Protein AF-A0A3S0K930-F1 (afdb_monomer_lite)

Structure (mmCIF, N/CA/C/O backbone):
data_AF-A0A3S0K930-F1
#
_entry.id   AF-A0A3S0K930-F1
#
loop_
_atom_site.group_PDB
_atom_site.id
_atom_site.type_symbol
_atom_site.label_atom_id
_atom_site.label_alt_id
_atom_site.label_comp_id
_atom_site.label_asym_id
_atom_site.label_entity_id
_atom_site.label_seq_id
_atom_site.pdbx_PDB_ins_code
_atom_site.Cartn_x
_atom_site.Cartn_y
_atom_site.Cartn_z
_atom_site.occupancy
_atom_site.B_iso_or_equiv
_atom_site.auth_seq_id
_atom_site.auth_comp_id
_atom_site.auth_asym_id
_atom_site.auth_atom_id
_atom_site.pdbx_PDB_model_num
ATOM 1 N N . MET A 1 1 ? -10.497 16.921 20.841 1.00 61.62 1 MET A N 1
ATOM 2 C CA . MET A 1 1 ? -11.017 15.749 21.591 1.00 61.62 1 MET A CA 1
ATOM 3 C C . MET A 1 1 ? -12.433 15.370 21.141 1.00 61.62 1 MET A C 1
ATOM 5 O O . MET A 1 1 ? -12.698 14.197 20.914 1.00 61.62 1 MET A O 1
ATOM 9 N N . GLU A 1 2 ? -13.307 16.352 20.917 1.00 73.31 2 GLU A N 1
ATOM 10 C CA . GLU A 1 2 ? -14.706 16.183 20.483 1.00 73.31 2 GLU A CA 1
ATOM 11 C C . GLU A 1 2 ? -14.877 15.435 19.144 1.00 73.31 2 GLU A C 1
ATOM 13 O O . GLU A 1 2 ? -15.713 14.543 19.019 1.00 73.31 2 GLU A O 1
ATOM 18 N N . GLN A 1 3 ? -14.000 15.698 18.171 1.00 82.44 3 GLN A N 1
ATOM 19 C CA . GLN A 1 3 ? -14.054 15.073 16.844 1.00 82.44 3 GLN A CA 1
ATOM 20 C C . GLN A 1 3 ? -13.793 13.553 16.867 1.00 82.44 3 GLN A C 1
ATOM 22 O O . GLN A 1 3 ? -14.395 12.804 16.098 1.00 82.44 3 GLN A O 1
ATOM 27 N N . ALA A 1 4 ? -12.915 13.084 17.761 1.00 84.38 4 ALA A N 1
ATOM 28 C CA . ALA A 1 4 ? -12.623 11.659 17.921 1.00 84.38 4 ALA A CA 1
ATOM 29 C C . ALA A 1 4 ? -13.801 10.922 18.574 1.00 84.38 4 ALA A C 1
ATOM 31 O O . ALA A 1 4 ? -14.193 9.857 18.103 1.00 84.38 4 ALA A O 1
ATOM 32 N N . TYR A 1 5 ? -14.408 11.521 19.604 1.00 84.50 5 TYR A N 1
ATOM 33 C CA . TYR A 1 5 ? -15.606 10.986 20.254 1.00 84.50 5 TYR A CA 1
ATOM 34 C C . TYR A 1 5 ? -16.793 10.903 19.283 1.00 84.50 5 TYR A C 1
ATOM 36 O O . TYR A 1 5 ? -17.447 9.865 19.199 1.00 84.50 5 TYR A O 1
ATOM 4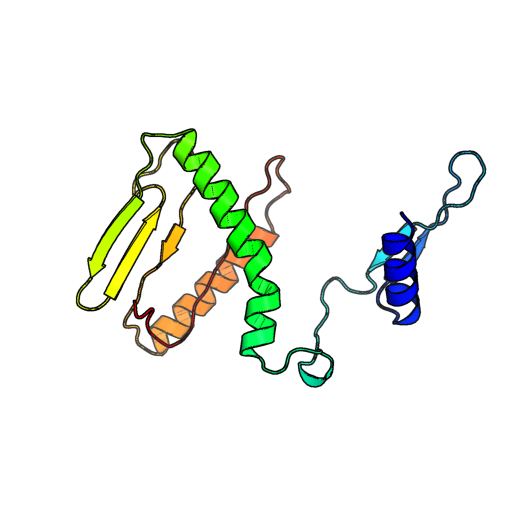4 N N . TYR A 1 6 ? -17.009 11.951 18.480 1.00 87.81 6 TYR A N 1
ATOM 45 C CA . TYR A 1 6 ? -18.036 11.970 17.436 1.00 87.81 6 TYR A CA 1
ATOM 46 C C . TYR A 1 6 ? -17.851 10.833 16.418 1.00 87.81 6 TYR A C 1
ATOM 48 O O . TYR A 1 6 ? -18.781 10.069 16.156 1.00 87.81 6 TYR A O 1
ATOM 56 N N . ARG A 1 7 ? -16.634 10.668 15.879 1.00 88.69 7 ARG A N 1
ATOM 57 C CA . ARG A 1 7 ? -16.329 9.592 14.921 1.00 88.69 7 ARG A CA 1
ATOM 58 C C . ARG A 1 7 ? -16.523 8.208 15.538 1.00 88.69 7 ARG A C 1
ATOM 60 O O . ARG A 1 7 ? -17.084 7.333 14.890 1.00 88.69 7 ARG A O 1
ATOM 67 N N . LEU A 1 8 ? -16.105 8.017 16.787 1.00 88.00 8 LEU A N 1
ATOM 68 C CA . LEU A 1 8 ? -16.223 6.739 17.485 1.00 88.00 8 LEU A CA 1
ATOM 69 C C . LEU A 1 8 ? -17.683 6.346 17.740 1.00 88.00 8 LEU A C 1
ATOM 71 O O . LEU A 1 8 ? -18.049 5.194 17.514 1.00 88.00 8 LEU A O 1
ATOM 75 N N . ASN A 1 9 ? -18.528 7.302 18.136 1.00 88.88 9 ASN A N 1
ATOM 76 C CA . ASN A 1 9 ? -19.965 7.065 18.271 1.00 88.88 9 ASN A CA 1
ATOM 77 C C . ASN A 1 9 ? -20.603 6.697 16.935 1.00 88.88 9 ASN A C 1
ATOM 79 O O . ASN A 1 9 ? -21.346 5.723 16.879 1.00 88.88 9 ASN A O 1
ATOM 83 N N . ARG A 1 10 ? -20.237 7.390 15.853 1.00 89.31 10 ARG A N 1
ATOM 84 C CA . ARG A 1 10 ? -20.742 7.072 14.516 1.00 89.31 10 ARG A CA 1
ATOM 85 C C . ARG A 1 10 ? -20.314 5.680 14.049 1.00 89.31 10 ARG A C 1
ATOM 87 O O . ARG A 1 10 ? -21.127 4.937 13.515 1.00 89.31 10 ARG A O 1
ATOM 94 N N . LEU A 1 11 ? -19.064 5.281 14.297 1.00 90.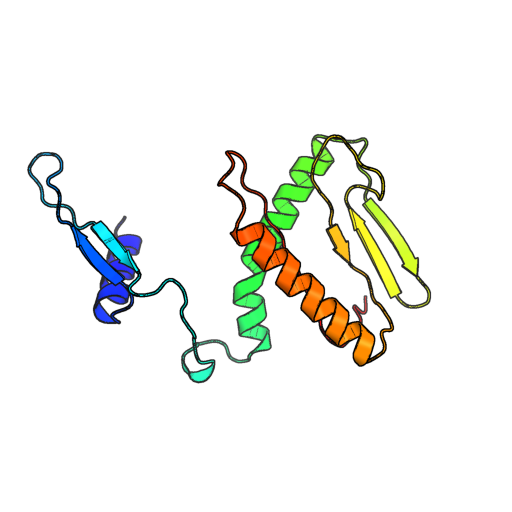00 11 LEU A N 1
ATOM 95 C CA . LEU A 1 11 ? -18.601 3.917 14.017 1.00 90.00 11 LEU A CA 1
ATOM 96 C C . LEU A 1 11 ? -19.370 2.872 14.837 1.00 90.00 11 LEU A C 1
ATOM 98 O O . LEU A 1 11 ? -19.660 1.794 14.325 1.00 90.00 11 LEU A O 1
ATOM 102 N N . ARG A 1 12 ? -19.706 3.177 16.096 1.00 91.38 12 ARG A N 1
ATOM 103 C CA . ARG A 1 12 ? -20.498 2.288 16.956 1.00 91.38 12 ARG A CA 1
ATOM 104 C C . ARG A 1 12 ? -21.937 2.161 16.456 1.00 91.38 12 ARG A C 1
ATOM 106 O O . ARG A 1 12 ? -22.448 1.053 16.385 1.00 91.38 12 ARG A O 1
ATOM 113 N N . GLU A 1 13 ? -22.573 3.275 16.099 1.00 90.88 13 GLU A N 1
ATOM 114 C CA . GLU A 1 13 ? -23.933 3.312 15.536 1.00 90.88 13 GLU A CA 1
ATOM 115 C C . GLU A 1 13 ? -24.025 2.537 14.218 1.00 90.88 13 GLU A C 1
ATOM 117 O O . GLU A 1 13 ? -25.008 1.847 13.976 1.00 90.88 13 GLU A O 1
ATOM 122 N N . LEU A 1 14 ? -22.966 2.581 13.406 1.00 87.56 14 LEU A N 1
ATOM 123 C CA . LEU A 1 14 ? -22.837 1.795 12.177 1.00 87.56 14 LEU A CA 1
ATOM 124 C C . LEU A 1 14 ? -22.425 0.330 12.420 1.00 87.56 14 LEU A C 1
ATOM 126 O O . LEU A 1 14 ? -22.214 -0.409 11.462 1.00 87.56 14 LEU A O 1
ATOM 130 N N . GLY A 1 15 ? -22.261 -0.096 13.677 1.00 88.94 15 GLY A N 1
ATOM 131 C CA . GLY A 1 15 ? -21.872 -1.463 14.029 1.00 88.94 15 GLY A CA 1
ATOM 132 C C . GLY A 1 15 ? -20.440 -1.838 13.632 1.00 88.94 15 GLY A C 1
ATOM 133 O O . GLY A 1 15 ? -20.119 -3.018 13.564 1.00 88.94 15 GLY A O 1
ATOM 134 N N . LEU A 1 16 ? -19.566 -0.863 13.365 1.00 89.75 16 LEU A N 1
ATOM 135 C CA . LEU A 1 16 ? -18.173 -1.084 12.950 1.00 89.75 16 LEU A CA 1
ATOM 136 C C . LEU A 1 16 ? -17.224 -1.267 14.144 1.00 89.75 16 LEU A C 1
ATOM 138 O O . LEU A 1 16 ? -16.158 -1.877 14.017 1.00 89.75 16 LEU A O 1
ATOM 142 N N . VAL A 1 17 ? -17.618 -0.772 15.318 1.00 92.81 17 VAL A N 1
ATOM 143 C CA . VAL A 1 17 ? -16.904 -0.972 16.585 1.00 92.81 17 VAL A CA 1
ATOM 144 C C . VAL A 1 17 ? -17.874 -1.370 17.692 1.00 92.81 17 VAL A C 1
ATOM 146 O O . VAL A 1 17 ? -19.015 -0.917 17.726 1.00 92.81 17 VAL A O 1
ATOM 149 N N . THR A 1 18 ? -17.403 -2.186 18.630 1.00 93.62 18 THR A N 1
ATOM 150 C CA . THR A 1 18 ? -18.146 -2.575 19.834 1.00 93.62 18 THR A CA 1
ATOM 151 C C . THR A 1 18 ? -17.336 -2.268 21.089 1.00 93.62 18 THR A C 1
ATOM 153 O O . THR A 1 18 ? -16.104 -2.193 21.036 1.00 93.62 18 THR A O 1
ATOM 156 N N . VAL A 1 19 ? -18.018 -2.072 22.217 1.00 93.38 19 VAL A N 1
ATOM 157 C CA . VAL A 1 19 ? -17.361 -1.920 23.519 1.00 93.38 19 VAL A CA 1
ATOM 158 C C . VAL A 1 19 ? -16.843 -3.292 23.937 1.00 93.38 19 VAL A C 1
ATOM 160 O O . VAL A 1 19 ? -17.601 -4.253 24.022 1.00 93.38 19 VAL A O 1
ATOM 163 N N . ARG A 1 20 ? -15.534 -3.383 24.156 1.00 91.94 20 ARG A N 1
ATOM 164 C CA . ARG A 1 20 ? -14.880 -4.581 24.677 1.00 91.94 20 ARG A CA 1
ATOM 165 C C . ARG A 1 20 ? -15.014 -4.632 26.195 1.00 91.94 20 ARG A C 1
ATOM 167 O O . ARG A 1 20 ? -15.451 -5.640 26.730 1.00 91.94 20 ARG A O 1
ATOM 174 N N . GLU A 1 21 ? -14.626 -3.545 26.856 1.00 89.94 21 GLU A N 1
ATOM 175 C CA . GLU A 1 21 ? -14.502 -3.436 28.311 1.00 89.94 21 GLU A CA 1
ATOM 176 C C . GLU A 1 21 ? -14.807 -1.996 28.761 1.00 89.94 21 GLU A C 1
ATOM 178 O O . GLU A 1 21 ? -14.641 -1.045 27.991 1.00 89.94 21 GLU A O 1
ATOM 183 N N . GLU A 1 22 ? -15.218 -1.827 30.019 1.00 88.56 22 GLU A N 1
ATOM 184 C CA . GLU A 1 22 ? -15.432 -0.514 30.648 1.00 88.56 22 GLU A CA 1
ATOM 185 C C . GLU A 1 22 ? -14.628 -0.371 31.954 1.00 88.56 22 GLU A C 1
ATOM 187 O O . GLU A 1 22 ? -15.201 -0.327 33.047 1.00 88.56 22 GLU A O 1
ATOM 192 N N . PRO A 1 23 ? -13.284 -0.322 31.890 1.00 87.62 23 PRO A N 1
ATOM 193 C CA . PRO A 1 23 ? -12.467 -0.106 33.076 1.00 87.62 23 PRO A CA 1
ATOM 194 C C . PRO A 1 23 ? -12.710 1.276 33.690 1.00 87.62 23 PRO A C 1
ATOM 196 O O . PRO A 1 23 ? -13.016 2.259 33.009 1.00 87.62 23 PRO A O 1
ATOM 199 N N . ARG A 1 24 ? -12.511 1.375 35.007 1.00 86.94 24 ARG A N 1
ATOM 200 C CA . ARG A 1 24 ? -12.528 2.654 35.722 1.00 86.94 24 ARG A CA 1
ATOM 201 C C . ARG A 1 24 ? -11.141 3.291 35.714 1.00 86.94 24 ARG A C 1
ATOM 203 O O . ARG A 1 24 ? -10.172 2.668 36.130 1.00 86.94 24 ARG A O 1
ATOM 210 N N . ARG A 1 25 ? -11.053 4.563 35.320 1.00 85.44 25 ARG A N 1
ATOM 211 C CA . ARG A 1 25 ? -9.844 5.397 35.438 1.00 85.44 25 ARG A CA 1
ATOM 212 C C . ARG A 1 25 ? -10.183 6.621 36.280 1.00 85.44 25 ARG A C 1
ATOM 214 O O . ARG A 1 25 ? -11.041 7.412 35.899 1.00 85.44 25 ARG A O 1
ATOM 221 N N . GLY A 1 26 ? -9.550 6.753 37.447 1.00 83.06 26 GLY A N 1
ATOM 222 C CA . GLY A 1 26 ? -9.874 7.823 38.402 1.00 83.06 26 GLY A CA 1
ATOM 223 C C . GLY A 1 26 ? -11.348 7.810 38.836 1.00 83.06 26 GLY A C 1
ATOM 224 O O . GLY A 1 26 ? -11.983 8.857 38.892 1.00 83.06 26 GLY A O 1
ATOM 225 N N . GLY A 1 27 ? -11.929 6.618 39.030 1.00 87.44 27 GLY A N 1
ATOM 226 C CA . GLY A 1 27 ? -13.338 6.431 39.410 1.00 87.44 27 GLY A CA 1
ATOM 227 C C . GLY A 1 27 ? -14.359 6.568 38.271 1.00 87.44 27 GLY A C 1
ATOM 228 O O . GLY A 1 27 ? -15.491 6.103 38.417 1.00 87.44 27 GLY A O 1
ATOM 229 N N . ARG A 1 28 ? -13.971 7.126 37.115 1.00 85.62 28 ARG A N 1
ATOM 230 C CA . ARG A 1 28 ? -14.854 7.290 35.950 1.00 85.62 28 ARG A CA 1
ATOM 231 C C . ARG A 1 28 ? -14.781 6.072 35.021 1.00 85.62 28 ARG A C 1
ATOM 233 O O . ARG A 1 28 ? -13.669 5.634 34.717 1.00 85.62 28 ARG A O 1
ATOM 240 N N . PRO A 1 29 ? -15.919 5.524 34.556 1.00 85.31 29 PRO A N 1
ATOM 241 C CA . PRO A 1 29 ? -15.915 4.458 33.560 1.00 85.31 29 PRO A CA 1
ATOM 242 C C . PRO A 1 29 ? -15.411 4.996 32.216 1.00 85.31 29 PRO A C 1
ATOM 244 O O . PRO A 1 29 ? -15.844 6.055 31.758 1.00 85.31 29 PRO A O 1
ATOM 247 N N . ILE A 1 30 ? -14.491 4.271 31.581 1.00 89.44 30 ILE A N 1
ATOM 248 C CA . ILE A 1 30 ? -13.997 4.570 30.235 1.00 89.44 30 ILE A CA 1
ATOM 249 C C . ILE A 1 30 ? -14.264 3.365 29.346 1.00 89.44 30 ILE A C 1
ATOM 251 O O . ILE A 1 30 ? -13.785 2.272 29.621 1.00 89.44 30 ILE A O 1
ATOM 255 N N 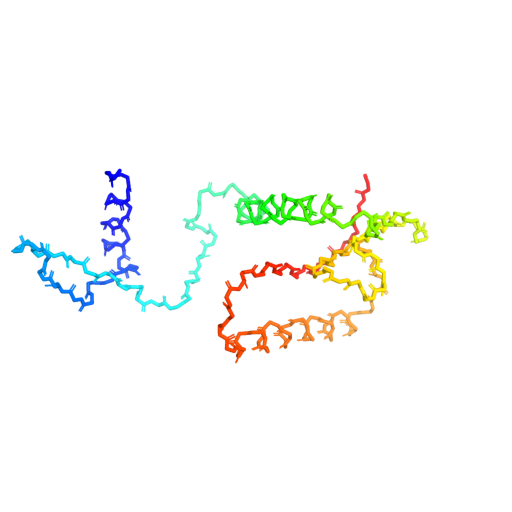. LYS A 1 31 ? -14.987 3.581 28.246 1.00 91.12 31 LYS A N 1
ATOM 256 C CA . LYS A 1 31 ? -15.260 2.548 27.243 1.00 91.12 31 LYS A CA 1
ATOM 257 C C . LYS A 1 31 ? -14.014 2.276 26.411 1.00 91.12 31 LYS A C 1
ATOM 259 O O . LYS A 1 31 ? -13.495 3.183 25.759 1.00 91.12 31 LYS A O 1
ATOM 264 N N . GLN A 1 32 ? -13.570 1.027 26.394 1.00 91.62 32 GLN A N 1
ATOM 265 C CA . GLN A 1 32 ? -12.585 0.535 25.440 1.00 91.62 32 GLN A CA 1
ATOM 266 C C . GLN A 1 32 ? -13.307 -0.106 24.261 1.00 91.62 32 GLN A C 1
ATOM 268 O O . GLN A 1 32 ? -14.158 -0.976 24.438 1.00 91.62 32 GLN A O 1
ATOM 273 N N . TYR A 1 33 ? -12.964 0.320 23.050 1.00 91.94 33 TYR A N 1
ATOM 274 C CA . TYR A 1 33 ? -13.610 -0.139 21.825 1.00 91.94 33 TYR A CA 1
ATOM 275 C C . TYR A 1 33 ? -12.700 -1.093 21.059 1.00 91.94 33 TYR A C 1
ATOM 277 O O . TYR A 1 33 ? -11.481 -0.935 21.054 1.00 91.94 33 TYR A O 1
ATOM 285 N N . ARG A 1 34 ? -13.305 -2.058 20.367 1.00 91.75 34 ARG A N 1
ATOM 286 C CA . ARG A 1 34 ? -12.639 -2.905 19.372 1.00 91.75 34 ARG A CA 1
ATOM 287 C C . ARG A 1 34 ? -13.405 -2.863 18.059 1.00 91.75 34 ARG A C 1
ATOM 289 O O . ARG A 1 34 ? -14.630 -2.747 18.066 1.00 91.75 34 ARG A O 1
ATOM 296 N N . ALA A 1 35 ? -12.698 -3.011 16.943 1.00 92.56 35 ALA A N 1
ATOM 297 C CA . ALA A 1 35 ? -13.344 -3.251 15.660 1.00 92.56 35 ALA A CA 1
ATOM 298 C C . ALA A 1 35 ? -14.112 -4.582 15.696 1.00 92.56 35 ALA A C 1
ATOM 300 O O . ALA A 1 35 ? -13.672 -5.554 16.323 1.00 92.56 35 ALA A O 1
ATOM 301 N N . VAL A 1 36 ? -15.266 -4.630 15.028 1.00 92.25 36 VAL A N 1
ATOM 302 C CA . VAL A 1 36 ? -16.041 -5.879 14.897 1.00 92.25 36 VAL A CA 1
ATOM 303 C C . VAL A 1 36 ? -15.385 -6.864 13.930 1.00 92.25 36 VAL A C 1
ATOM 305 O O . VAL A 1 36 ? -15.599 -8.067 14.035 1.00 92.25 36 VAL A O 1
ATOM 308 N N . SER A 1 37 ? -14.552 -6.357 13.019 1.00 89.12 37 SER A N 1
ATOM 309 C CA . SER A 1 37 ? -13.806 -7.129 12.032 1.00 89.12 37 SER A CA 1
ATOM 310 C C . SER A 1 37 ? -12.399 -6.563 11.867 1.00 89.12 37 SER A C 1
ATOM 312 O O . SER A 1 37 ? -12.171 -5.367 12.033 1.00 89.12 37 SER A O 1
ATOM 314 N N . GLN A 1 38 ? -11.465 -7.433 11.490 1.00 84.12 38 GLN A N 1
ATOM 315 C CA . GLN A 1 38 ? -10.113 -7.053 11.071 1.00 84.12 38 GLN A CA 1
ATOM 316 C C . GLN A 1 38 ? -10.081 -6.530 9.626 1.00 84.12 38 GLN A C 1
ATOM 318 O O . GLN A 1 38 ? -9.112 -5.903 9.211 1.00 84.12 38 GLN A O 1
ATOM 323 N N . ARG A 1 39 ? -11.123 -6.819 8.832 1.00 84.69 39 ARG A N 1
ATOM 324 C CA . ARG A 1 39 ? -11.225 -6.430 7.420 1.00 84.69 39 ARG A CA 1
ATOM 325 C C . ARG A 1 39 ? -12.632 -5.958 7.089 1.00 84.69 39 ARG A C 1
ATOM 327 O O . ARG A 1 39 ? -13.606 -6.668 7.344 1.00 84.69 39 ARG A O 1
ATOM 334 N N . PHE A 1 40 ? -12.723 -4.794 6.461 1.00 85.12 40 PHE A N 1
ATOM 335 C CA . PHE A 1 40 ? -13.969 -4.251 5.936 1.00 85.12 40 PHE A CA 1
ATOM 336 C C . PHE A 1 40 ? -13.910 -4.265 4.412 1.00 85.12 40 PHE A C 1
ATOM 338 O O . PHE A 1 40 ? -12.917 -3.847 3.820 1.00 85.12 40 PHE A O 1
ATOM 345 N N . LYS A 1 41 ? -14.971 -4.763 3.775 1.00 85.25 41 LYS A N 1
ATOM 346 C CA . LYS A 1 41 ? -15.163 -4.646 2.328 1.00 85.25 41 LYS A CA 1
ATOM 347 C C . LYS A 1 41 ? -16.124 -3.488 2.110 1.00 85.25 41 LYS A C 1
ATOM 349 O O . LYS A 1 41 ? -17.264 -3.571 2.555 1.00 85.25 41 LYS A O 1
ATOM 354 N N . ILE A 1 42 ? -15.656 -2.416 1.480 1.00 85.19 42 ILE A N 1
ATOM 355 C CA . ILE A 1 42 ? -16.451 -1.206 1.251 1.00 85.19 42 ILE A CA 1
ATOM 356 C C . ILE A 1 42 ? -16.877 -1.190 -0.223 1.00 85.19 42 ILE A C 1
ATOM 358 O O . ILE A 1 42 ? -16.022 -1.008 -1.092 1.00 85.19 42 ILE A O 1
ATOM 362 N N . PRO A 1 43 ? -18.166 -1.405 -0.542 1.00 87.75 43 PRO A N 1
ATOM 363 C CA . PRO A 1 43 ? -18.674 -1.216 -1.894 1.00 87.75 43 PRO A CA 1
ATOM 364 C C . PRO A 1 43 ? -18.476 0.230 -2.353 1.00 87.75 43 PRO A C 1
ATOM 366 O O . PRO A 1 43 ? -18.777 1.163 -1.612 1.00 87.75 43 PRO A O 1
ATOM 369 N N . PHE A 1 44 ? -18.041 0.421 -3.602 1.00 87.94 44 PHE A N 1
ATOM 370 C CA . PHE A 1 44 ? -17.831 1.755 -4.178 1.00 87.94 44 PHE A CA 1
ATOM 371 C C . PHE A 1 44 ? -19.080 2.650 -4.084 1.00 87.94 44 PHE A C 1
ATOM 373 O O . PHE A 1 44 ? -18.962 3.830 -3.771 1.00 87.94 44 PHE A O 1
ATOM 380 N N . ALA A 1 45 ? -20.273 2.070 -4.265 1.00 89.38 45 ALA A N 1
ATOM 381 C CA . ALA A 1 45 ? -21.555 2.774 -4.183 1.00 89.38 45 ALA A CA 1
ATOM 382 C C . ALA A 1 45 ? -21.840 3.421 -2.811 1.00 89.38 45 ALA A C 1
ATOM 384 O O . ALA A 1 45 ? -22.721 4.266 -2.713 1.00 89.38 45 ALA A O 1
ATOM 385 N N . LEU A 1 46 ? -21.114 3.031 -1.756 1.00 87.25 46 LEU A N 1
ATOM 386 C CA . LEU A 1 46 ? -21.229 3.624 -0.419 1.00 87.25 46 LEU A CA 1
ATOM 387 C C . LEU A 1 46 ? -20.200 4.735 -0.163 1.00 87.25 46 LEU A C 1
ATOM 389 O O . LEU A 1 46 ? -20.127 5.262 0.945 1.00 87.25 46 LEU A O 1
ATOM 393 N N . THR A 1 47 ? -19.370 5.067 -1.152 1.00 90.06 47 THR A N 1
ATOM 394 C CA . THR A 1 47 ? -18.345 6.108 -1.037 1.00 90.06 47 THR A CA 1
ATOM 395 C C . THR A 1 47 ? -18.828 7.411 -1.664 1.00 90.06 47 THR A C 1
ATOM 397 O O . THR A 1 47 ? -19.640 7.404 -2.581 1.00 90.06 47 THR A O 1
ATOM 400 N N . THR A 1 48 ? -18.313 8.544 -1.186 1.00 91.94 48 THR A N 1
ATOM 401 C CA . THR A 1 48 ? -18.599 9.869 -1.767 1.00 91.94 48 THR A CA 1
ATOM 402 C C . THR A 1 48 ? -17.675 10.211 -2.936 1.00 91.94 48 THR A C 1
ATOM 404 O O . THR A 1 48 ? -17.679 11.343 -3.414 1.00 91.94 48 THR A O 1
ATOM 407 N N . ALA A 1 49 ? -16.819 9.277 -3.355 1.00 94.12 49 ALA A N 1
ATOM 408 C CA . ALA A 1 49 ? -15.903 9.493 -4.457 1.00 94.12 49 ALA A CA 1
ATOM 409 C C . ALA A 1 49 ? -16.664 9.438 -5.784 1.00 94.12 49 ALA A C 1
ATOM 411 O O . ALA A 1 49 ? -17.406 8.497 -6.048 1.00 94.12 49 ALA A O 1
ATOM 412 N N . GLU A 1 50 ? -16.427 10.428 -6.638 1.00 95.44 50 GLU A N 1
ATOM 413 C CA . GLU A 1 50 ? -17.061 10.528 -7.956 1.00 95.44 50 GLU A CA 1
ATOM 414 C C . GLU A 1 50 ? -16.692 9.346 -8.867 1.00 95.44 50 GLU A C 1
ATOM 416 O O . GLU A 1 50 ? -17.515 8.836 -9.622 1.00 95.44 50 GLU A O 1
ATOM 421 N N . THR A 1 51 ? -15.449 8.865 -8.766 1.00 96.75 51 THR A N 1
ATOM 422 C CA . THR A 1 51 ? -14.937 7.744 -9.560 1.00 96.75 51 THR A CA 1
ATOM 423 C C . THR A 1 51 ? -14.089 6.802 -8.711 1.00 96.75 51 THR A C 1
ATOM 425 O O . THR A 1 51 ? -13.544 7.178 -7.669 1.00 96.75 51 THR A O 1
ATOM 428 N N . ARG A 1 52 ? -13.909 5.561 -9.182 1.00 93.38 52 ARG A N 1
ATOM 429 C CA . ARG A 1 52 ? -12.995 4.595 -8.545 1.00 93.38 52 ARG A CA 1
ATOM 430 C C . ARG A 1 52 ? -11.556 5.109 -8.516 1.00 93.38 52 ARG A C 1
ATOM 432 O O . ARG A 1 52 ? -10.870 4.911 -7.521 1.00 93.38 52 ARG A O 1
ATOM 439 N N . ALA A 1 53 ? -11.123 5.807 -9.567 1.00 92.94 53 ALA A N 1
ATOM 440 C CA . ALA A 1 53 ? -9.807 6.438 -9.615 1.00 92.94 53 ALA A CA 1
ATOM 441 C C . ALA A 1 53 ? -9.665 7.523 -8.535 1.00 92.94 53 ALA A C 1
ATOM 443 O O . ALA A 1 53 ? -8.656 7.563 -7.833 1.00 92.94 53 ALA A O 1
ATOM 444 N N . ALA A 1 54 ? -10.697 8.354 -8.339 1.00 94.31 54 ALA A N 1
ATOM 445 C CA . ALA A 1 54 ? -10.712 9.347 -7.268 1.00 94.31 54 ALA A CA 1
ATOM 446 C C . ALA A 1 54 ? -10.659 8.693 -5.879 1.00 94.31 54 ALA A C 1
ATOM 448 O O . ALA A 1 54 ? -9.911 9.168 -5.026 1.00 94.31 54 ALA A O 1
ATOM 449 N N . LEU A 1 55 ? -11.387 7.589 -5.669 1.00 93.88 55 LEU A N 1
ATOM 450 C CA . LEU A 1 55 ? -11.336 6.827 -4.419 1.00 93.88 55 LEU A CA 1
ATOM 451 C C . LEU A 1 55 ? -9.939 6.250 -4.157 1.00 93.88 55 LEU A C 1
ATOM 453 O O . LEU A 1 55 ? -9.397 6.437 -3.073 1.00 93.88 55 LEU A O 1
ATOM 457 N N . ILE A 1 56 ? -9.342 5.580 -5.149 1.00 91.06 56 ILE A N 1
ATOM 458 C CA . ILE A 1 56 ? -7.984 5.021 -5.057 1.00 91.06 56 ILE A CA 1
ATOM 459 C C . ILE A 1 56 ? -7.000 6.138 -4.700 1.00 91.06 56 ILE A C 1
ATOM 461 O O . ILE A 1 56 ? -6.272 6.021 -3.719 1.00 91.06 56 ILE A O 1
ATOM 465 N N . ARG A 1 57 ? -7.037 7.269 -5.412 1.00 92.00 57 ARG A N 1
ATOM 466 C CA . ARG A 1 57 ? -6.192 8.427 -5.097 1.00 92.00 57 ARG A CA 1
ATOM 467 C C . ARG A 1 57 ? -6.381 8.894 -3.650 1.00 92.00 57 ARG A C 1
ATOM 469 O O . ARG A 1 57 ? -5.403 9.005 -2.924 1.00 92.00 57 ARG A O 1
ATOM 476 N N . GLN A 1 58 ? -7.622 9.094 -3.202 1.00 92.25 58 GLN A N 1
ATOM 477 C CA . GLN A 1 58 ? -7.916 9.498 -1.818 1.00 92.25 58 GLN A CA 1
ATOM 478 C C . GLN A 1 58 ? -7.372 8.507 -0.780 1.00 92.25 58 GLN A C 1
ATOM 480 O O . GLN A 1 58 ? -6.913 8.928 0.280 1.00 92.25 58 GLN A O 1
ATOM 485 N N . MET A 1 59 ? -7.409 7.206 -1.076 1.00 90.25 59 MET A N 1
ATOM 486 C CA . MET A 1 59 ? -6.897 6.171 -0.181 1.00 90.25 59 MET A CA 1
ATOM 487 C C . MET A 1 59 ? -5.367 6.126 -0.141 1.00 90.25 59 MET A C 1
ATOM 489 O O . MET A 1 59 ? -4.812 5.960 0.939 1.00 90.25 59 MET A O 1
ATOM 493 N N . PHE A 1 60 ? -4.686 6.257 -1.283 1.00 89.44 60 PHE A N 1
ATOM 494 C CA . PHE A 1 60 ? -3.238 6.039 -1.377 1.00 89.44 60 PHE A CA 1
ATOM 495 C C . PHE A 1 60 ? -2.393 7.304 -1.189 1.00 89.44 60 PHE A C 1
ATOM 497 O O . PHE A 1 60 ? -1.280 7.193 -0.676 1.00 89.44 60 PHE A O 1
ATOM 504 N N . THR A 1 61 ? -2.895 8.492 -1.548 1.00 90.88 61 THR A N 1
ATOM 505 C CA . THR A 1 61 ? -2.130 9.750 -1.463 1.00 90.88 61 THR A CA 1
ATOM 506 C C . THR A 1 61 ? -1.499 9.985 -0.085 1.00 90.88 61 THR A C 1
ATOM 508 O O . THR A 1 61 ? -0.297 10.236 -0.054 1.00 90.88 61 THR A O 1
ATOM 511 N N . PRO A 1 62 ? -2.203 9.824 1.055 1.00 90.62 62 PRO A N 1
ATOM 512 C CA . PRO A 1 62 ? -1.592 10.067 2.365 1.00 90.62 62 PRO A CA 1
ATOM 513 C C . PRO A 1 62 ? -0.398 9.148 2.663 1.00 90.62 62 PRO A C 1
ATOM 515 O O . PRO A 1 62 ? 0.586 9.577 3.263 1.00 90.62 62 PRO A O 1
ATOM 518 N N . TYR A 1 63 ? -0.469 7.886 2.228 1.00 87.75 63 TYR A N 1
ATOM 519 C CA . TYR A 1 63 ? 0.616 6.920 2.414 1.00 87.75 63 TYR A CA 1
ATOM 520 C C . TYR A 1 63 ? 1.804 7.232 1.511 1.00 87.75 63 TYR A C 1
ATOM 522 O O . TYR A 1 63 ? 2.944 7.167 1.964 1.00 87.75 63 TYR A O 1
ATOM 530 N N . LEU A 1 64 ? 1.540 7.599 0.254 1.00 87.88 64 LEU A N 1
ATOM 531 C CA . LEU A 1 64 ? 2.584 7.993 -0.685 1.00 87.88 64 LEU A CA 1
ATOM 532 C C . LEU A 1 64 ? 3.304 9.260 -0.208 1.00 87.88 64 LEU A C 1
ATOM 534 O O . LEU A 1 64 ? 4.527 9.313 -0.245 1.00 87.88 64 LEU A O 1
ATOM 538 N N . GLU A 1 65 ? 2.568 10.255 0.288 1.00 90.81 65 GLU A N 1
ATOM 539 C CA . GLU A 1 65 ? 3.143 11.492 0.823 1.00 90.81 65 GLU A CA 1
ATOM 540 C C . GLU A 1 65 ? 4.010 11.253 2.065 1.00 90.81 65 GLU A C 1
ATOM 542 O O . GLU A 1 65 ? 5.097 11.825 2.169 1.00 90.81 65 GLU A O 1
ATOM 547 N N . GLU A 1 66 ? 3.569 10.412 3.008 1.00 88.25 66 GLU A N 1
ATOM 548 C CA . GLU A 1 66 ? 4.405 10.073 4.167 1.00 88.25 66 GLU A CA 1
ATOM 549 C C . GLU A 1 66 ? 5.622 9.243 3.760 1.00 88.25 66 GLU A C 1
ATOM 551 O O . GLU A 1 66 ? 6.714 9.485 4.273 1.00 88.25 66 GLU A O 1
ATOM 556 N N . TRP A 1 67 ? 5.471 8.313 2.811 1.00 87.62 67 TRP A N 1
ATOM 557 C CA . TRP A 1 67 ? 6.602 7.568 2.267 1.00 87.62 67 TRP A CA 1
ATOM 558 C C . TRP A 1 67 ? 7.628 8.513 1.632 1.00 87.62 67 TRP A C 1
ATOM 560 O O . TRP A 1 67 ? 8.786 8.490 2.037 1.00 87.62 67 TRP A O 1
ATOM 570 N N . LEU A 1 68 ? 7.203 9.429 0.752 1.00 87.50 68 LEU A N 1
ATOM 571 C CA . LEU A 1 68 ? 8.076 10.439 0.138 1.00 87.50 68 LEU A CA 1
ATOM 572 C C . LEU A 1 68 ? 8.794 11.297 1.189 1.00 87.50 68 LEU A C 1
ATOM 574 O O . LEU A 1 68 ? 9.998 11.542 1.086 1.00 87.50 68 LEU A O 1
ATOM 578 N N . ARG A 1 69 ? 8.074 11.727 2.232 1.00 89.94 69 ARG A N 1
ATOM 579 C CA . ARG A 1 69 ? 8.643 12.498 3.345 1.00 89.94 69 ARG A CA 1
ATOM 580 C C . ARG A 1 69 ? 9.689 11.689 4.112 1.00 89.94 69 ARG A C 1
ATOM 582 O O . ARG A 1 69 ? 10.750 12.217 4.441 1.00 89.94 69 ARG A O 1
ATOM 589 N N . SER A 1 70 ? 9.401 10.422 4.401 1.00 87.38 70 SER A N 1
ATOM 590 C CA . SER A 1 70 ? 10.325 9.523 5.090 1.00 87.38 70 SER A CA 1
ATOM 591 C C . SER A 1 70 ? 11.570 9.246 4.255 1.00 87.38 70 SER A C 1
ATOM 593 O O . SER A 1 70 ? 12.676 9.410 4.764 1.0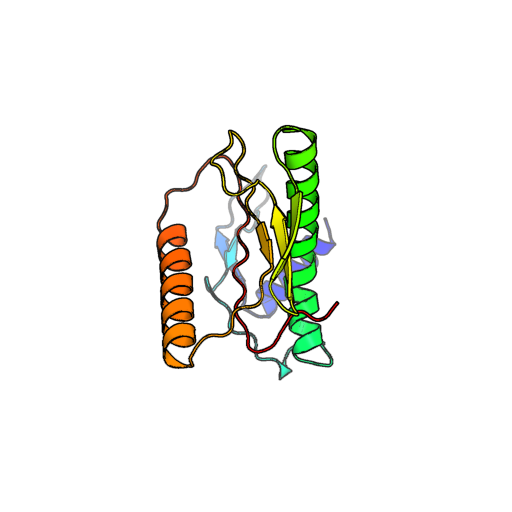0 87.38 70 SER A O 1
ATOM 595 N N . SER A 1 71 ? 11.406 8.922 2.972 1.00 86.56 71 SER A N 1
ATOM 596 C CA . SER A 1 71 ? 12.512 8.699 2.041 1.00 86.56 71 SER A CA 1
ATOM 597 C C . SER A 1 71 ? 13.395 9.939 1.909 1.00 86.56 71 SER A C 1
ATOM 599 O O . SER A 1 71 ? 14.614 9.814 1.969 1.00 86.56 71 SER A O 1
ATOM 601 N N . GLY A 1 72 ? 12.818 11.145 1.837 1.00 87.75 72 GLY A N 1
ATOM 602 C CA . GLY A 1 72 ? 13.590 12.394 1.818 1.00 87.75 72 GLY A CA 1
ATOM 603 C C . GLY A 1 72 ? 14.445 12.601 3.075 1.00 87.75 72 GLY A C 1
ATOM 604 O O . GLY A 1 72 ? 15.606 13.000 2.971 1.00 87.75 72 GLY A O 1
ATOM 605 N N . ARG A 1 73 ? 13.911 12.274 4.263 1.00 88.62 73 ARG A N 1
ATOM 606 C CA . ARG A 1 73 ? 14.682 12.296 5.521 1.00 88.62 73 ARG A CA 1
ATOM 607 C C . ARG A 1 73 ? 15.820 11.275 5.502 1.00 88.62 73 ARG A C 1
ATOM 609 O O . ARG A 1 73 ? 16.933 11.621 5.883 1.00 88.62 73 ARG A O 1
ATOM 616 N N . THR A 1 74 ? 15.559 10.051 5.041 1.00 86.00 74 THR A N 1
ATOM 617 C CA . THR A 1 74 ? 16.579 8.995 4.968 1.00 86.00 74 THR A CA 1
ATOM 618 C C . THR A 1 74 ? 17.700 9.357 3.999 1.00 86.00 74 THR A C 1
ATOM 620 O O . THR A 1 74 ? 18.861 9.299 4.387 1.00 86.00 74 THR A O 1
ATOM 623 N N . LEU A 1 75 ? 17.374 9.811 2.786 1.00 83.88 75 LEU A N 1
ATOM 624 C CA . LEU A 1 75 ? 18.375 10.241 1.800 1.00 83.88 75 LEU A CA 1
ATOM 625 C C . LEU A 1 75 ? 19.208 11.429 2.302 1.00 83.88 75 LEU A C 1
ATOM 627 O O . LEU A 1 75 ? 20.400 11.508 2.037 1.00 83.88 75 LEU A O 1
ATOM 631 N N . SER A 1 76 ? 18.601 12.331 3.077 1.00 87.25 76 SER A N 1
ATOM 632 C CA . SER A 1 76 ? 19.325 13.457 3.684 1.00 87.25 76 SER A CA 1
ATOM 633 C C . SER A 1 76 ? 20.287 13.013 4.795 1.00 87.25 76 SER A C 1
ATOM 635 O O . SER A 1 76 ? 21.323 13.641 4.992 1.00 87.25 76 SER A O 1
ATOM 637 N N . ALA A 1 77 ? 19.952 11.949 5.531 1.00 88.38 77 ALA A N 1
ATOM 638 C CA . ALA A 1 77 ? 20.797 11.387 6.587 1.00 88.38 77 ALA A CA 1
ATOM 639 C C . ALA A 1 77 ? 21.917 10.476 6.048 1.00 88.38 77 ALA A C 1
ATOM 641 O O . ALA A 1 77 ? 22.921 10.277 6.730 1.00 88.38 77 ALA A O 1
ATOM 642 N N . HIS A 1 78 ? 21.745 9.938 4.838 1.00 84.56 78 HIS A N 1
ATOM 643 C CA . HIS A 1 78 ? 22.646 8.979 4.199 1.00 84.56 78 HIS A CA 1
ATOM 644 C C . HIS A 1 78 ? 23.039 9.473 2.798 1.00 84.56 78 HIS A C 1
ATOM 646 O O . HIS A 1 78 ? 22.463 9.025 1.807 1.00 84.56 78 HIS A O 1
ATOM 652 N N . PRO A 1 79 ? 23.992 10.419 2.694 1.00 80.31 79 PRO A N 1
ATOM 653 C CA . PRO A 1 79 ? 24.367 11.047 1.422 1.00 80.31 79 PRO A CA 1
ATOM 654 C C . PRO A 1 79 ? 25.051 10.087 0.435 1.00 80.31 79 PRO A C 1
ATOM 656 O O . PRO A 1 79 ? 25.215 10.421 -0.734 1.00 80.31 79 PRO A O 1
ATOM 659 N N . ASP A 1 80 ? 25.458 8.905 0.900 1.00 81.19 80 ASP A N 1
ATOM 660 C CA . ASP A 1 80 ? 25.921 7.786 0.082 1.00 81.19 80 ASP A CA 1
ATOM 661 C C . ASP A 1 80 ? 24.784 7.122 -0.713 1.00 81.19 80 ASP A C 1
ATOM 663 O O . ASP A 1 80 ? 25.032 6.486 -1.738 1.00 81.19 80 ASP A O 1
ATOM 667 N N . GLN A 1 81 ? 23.527 7.302 -0.294 1.0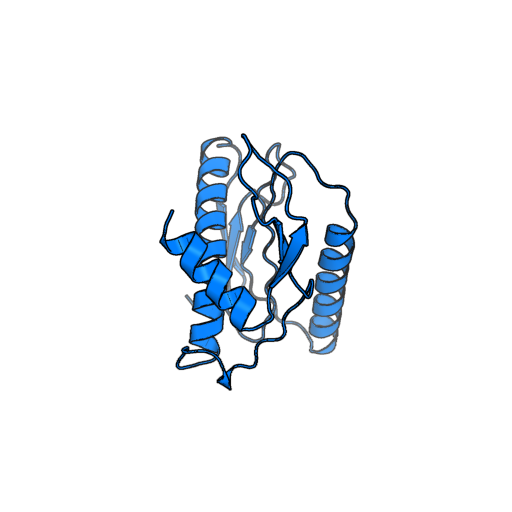0 80.56 81 GLN A N 1
ATOM 668 C CA . GLN A 1 81 ? 22.375 6.848 -1.062 1.00 80.56 81 GLN A CA 1
ATOM 669 C C . GLN A 1 81 ? 22.070 7.800 -2.212 1.00 80.56 81 GLN A C 1
ATOM 671 O O . GLN A 1 81 ? 21.900 9.006 -2.039 1.00 80.56 81 GLN A O 1
ATOM 676 N N . THR A 1 82 ? 21.924 7.232 -3.405 1.00 78.81 82 THR A N 1
ATOM 677 C CA . THR A 1 82 ? 21.635 7.993 -4.618 1.00 78.81 82 THR A CA 1
ATOM 678 C C . THR A 1 82 ? 20.212 7.751 -5.108 1.00 78.81 82 THR A C 1
ATOM 680 O O . THR A 1 82 ? 19.585 6.717 -4.846 1.00 78.81 82 THR A O 1
ATOM 683 N N . ILE A 1 83 ? 19.696 8.740 -5.838 1.00 84.81 83 ILE A N 1
ATOM 684 C CA . ILE A 1 83 ? 18.547 8.569 -6.721 1.00 84.81 83 ILE A CA 1
ATOM 685 C C . ILE A 1 83 ? 19.114 8.342 -8.117 1.00 84.81 83 ILE A C 1
ATOM 687 O O . ILE A 1 83 ? 19.836 9.189 -8.642 1.00 84.81 83 ILE A O 1
ATOM 691 N N . THR A 1 84 ? 18.795 7.203 -8.718 1.00 84.25 84 THR A N 1
ATOM 692 C CA . THR A 1 84 ? 19.168 6.897 -10.096 1.00 84.25 84 THR A CA 1
ATOM 693 C C . THR A 1 84 ? 17.947 7.065 -10.982 1.00 84.25 84 THR A C 1
ATOM 695 O O . THR A 1 84 ? 16.924 6.417 -10.771 1.00 84.25 84 THR A O 1
ATOM 698 N N . VAL A 1 85 ? 18.071 7.928 -11.985 1.00 86.44 85 VAL A N 1
ATOM 699 C CA . VAL A 1 85 ? 17.064 8.123 -13.027 1.00 86.44 85 VAL A CA 1
ATOM 700 C C . VAL A 1 85 ? 17.691 7.709 -14.346 1.00 86.44 85 VAL A C 1
ATOM 702 O O . VAL A 1 85 ? 18.769 8.195 -14.687 1.00 86.44 85 VAL A O 1
ATOM 705 N N . TYR A 1 86 ? 17.049 6.806 -15.077 1.00 82.50 86 TYR A N 1
ATOM 706 C CA . TYR A 1 86 ? 17.517 6.396 -16.398 1.00 82.50 86 TYR A CA 1
ATOM 707 C C . TYR A 1 86 ? 16.345 6.109 -17.333 1.00 82.50 86 TYR A C 1
ATOM 709 O O . TYR A 1 86 ? 15.225 5.840 -16.902 1.00 82.50 86 TYR A O 1
ATOM 717 N N . LEU A 1 87 ? 16.615 6.190 -18.634 1.00 83.31 87 LEU A N 1
ATOM 718 C CA . LEU A 1 87 ? 15.672 5.797 -19.673 1.00 83.31 87 LEU A CA 1
ATOM 719 C C . LEU A 1 87 ? 15.925 4.334 -20.043 1.00 83.31 87 LEU A C 1
ATOM 721 O O . LEU A 1 87 ? 17.021 3.982 -20.480 1.00 83.31 87 LEU A O 1
ATOM 725 N N . ALA A 1 88 ? 14.912 3.491 -19.867 1.00 78.69 88 ALA A N 1
ATOM 726 C CA . ALA A 1 88 ? 14.914 2.095 -20.288 1.00 78.69 88 ALA A CA 1
ATOM 727 C C . ALA A 1 88 ? 14.030 1.950 -21.532 1.00 78.69 88 ALA A C 1
ATOM 729 O O . ALA A 1 88 ? 12.823 1.723 -21.446 1.00 78.69 88 ALA A O 1
ATOM 730 N N . GLY A 1 89 ? 14.626 2.141 -22.712 1.00 80.62 89 GLY A N 1
ATOM 731 C CA . GLY A 1 89 ? 13.861 2.256 -23.956 1.00 80.62 89 GLY A CA 1
ATOM 732 C C . GLY A 1 89 ? 13.035 3.546 -23.970 1.00 80.62 89 GLY A C 1
ATOM 733 O O . GLY A 1 89 ? 13.599 4.631 -23.862 1.00 80.62 89 GLY A O 1
ATOM 734 N N . GLU A 1 90 ? 11.709 3.430 -24.084 1.00 80.12 90 GLU A N 1
ATOM 735 C CA . GLU A 1 90 ? 10.770 4.569 -24.081 1.00 80.12 90 GLU A CA 1
ATOM 736 C C . GLU A 1 90 ? 10.209 4.905 -22.685 1.00 80.12 90 GLU A C 1
ATOM 738 O O . GLU A 1 90 ? 9.313 5.739 -22.552 1.00 80.12 90 GLU A O 1
ATOM 743 N N . HIS A 1 91 ? 10.708 4.252 -21.631 1.00 79.12 91 HIS A N 1
ATOM 744 C CA . HIS A 1 91 ? 10.193 4.406 -20.273 1.00 79.12 91 HIS A CA 1
ATOM 745 C C . HIS A 1 91 ? 11.199 5.095 -19.354 1.00 79.12 91 HIS A C 1
ATOM 747 O O . HIS A 1 91 ? 12.409 4.883 -19.453 1.00 79.12 91 HIS A O 1
ATOM 753 N N . LEU A 1 92 ? 10.674 5.924 -18.451 1.00 80.88 92 LEU A N 1
ATOM 754 C CA . LEU A 1 92 ? 11.445 6.549 -17.386 1.00 80.88 92 LEU A CA 1
ATOM 755 C C . LEU A 1 92 ? 11.443 5.638 -16.158 1.00 80.88 92 LEU A C 1
ATOM 757 O O . LEU A 1 92 ? 10.383 5.390 -15.580 1.00 80.88 92 LEU A O 1
ATOM 761 N N . ASP A 1 93 ? 12.631 5.218 -15.741 1.00 84.25 93 ASP A N 1
ATOM 762 C CA . ASP A 1 93 ? 12.837 4.447 -14.523 1.00 84.25 93 ASP A CA 1
ATOM 763 C C . ASP A 1 93 ? 13.453 5.333 -13.439 1.00 84.25 93 ASP A C 1
ATOM 765 O O . ASP A 1 93 ? 14.411 6.079 -13.676 1.00 84.25 93 ASP A O 1
ATOM 769 N N . ILE A 1 94 ? 12.907 5.237 -12.227 1.00 85.12 94 ILE A N 1
ATOM 770 C CA . ILE A 1 94 ? 13.373 5.984 -11.055 1.00 85.12 94 ILE A CA 1
ATOM 771 C C . ILE A 1 94 ? 13.631 4.995 -9.925 1.00 85.12 94 ILE A C 1
ATOM 773 O O . ILE A 1 94 ? 12.711 4.326 -9.455 1.00 85.12 94 ILE A O 1
ATOM 777 N N . ASN A 1 95 ? 14.874 4.948 -9.452 1.00 85.06 95 ASN A N 1
ATOM 778 C CA . ASN A 1 95 ? 15.294 4.114 -8.333 1.00 85.06 95 ASN A CA 1
ATOM 779 C C . ASN A 1 95 ? 15.863 4.975 -7.203 1.00 85.06 95 ASN A C 1
ATOM 781 O O . ASN A 1 95 ? 16.646 5.892 -7.440 1.00 85.06 95 ASN A O 1
ATOM 785 N N . GLN A 1 96 ? 15.479 4.671 -5.968 1.00 80.50 96 GLN A N 1
ATOM 786 C CA . GLN A 1 96 ? 15.963 5.322 -4.752 1.00 80.50 96 GLN A CA 1
ATOM 787 C C . GLN A 1 96 ? 16.676 4.297 -3.870 1.00 80.50 96 GLN A C 1
ATOM 789 O O . GLN A 1 96 ? 16.155 3.196 -3.686 1.00 80.50 96 GLN A O 1
ATOM 794 N N . GLY A 1 97 ? 17.831 4.681 -3.313 1.00 71.81 97 GLY A N 1
ATOM 795 C CA . GLY A 1 97 ? 18.620 3.847 -2.396 1.00 71.81 97 GLY A CA 1
ATOM 796 C C . GLY A 1 97 ? 19.746 3.050 -3.054 1.00 71.81 97 GLY A C 1
ATOM 797 O O . GLY A 1 97 ? 20.478 2.359 -2.352 1.00 71.81 97 GLY A O 1
ATOM 798 N N . GLY A 1 98 ? 19.910 3.178 -4.377 1.00 63.72 98 GLY A N 1
ATOM 799 C CA . GLY A 1 98 ? 20.821 2.353 -5.171 1.00 63.72 98 GLY A CA 1
ATOM 800 C C . GLY A 1 98 ? 20.378 0.885 -5.264 1.00 63.72 98 GLY A C 1
ATOM 801 O O . GLY A 1 98 ? 19.464 0.435 -4.578 1.00 63.72 98 GLY A O 1
ATOM 802 N N . TRP A 1 99 ? 21.031 0.120 -6.140 1.00 63.25 99 TRP A N 1
ATOM 803 C CA . TRP A 1 99 ? 20.866 -1.343 -6.208 1.00 63.25 99 TRP A CA 1
ATOM 804 C C . TRP A 1 99 ? 21.745 -2.079 -5.187 1.00 63.25 99 TRP A C 1
ATOM 806 O O . TRP A 1 99 ? 21.623 -3.291 -4.998 1.00 63.25 99 TRP A O 1
ATOM 816 N N . GLU A 1 100 ? 22.648 -1.349 -4.537 1.00 65.69 100 GLU A N 1
ATOM 817 C CA . GLU A 1 100 ? 23.585 -1.872 -3.555 1.00 65.69 100 GLU A CA 1
ATOM 818 C C . GLU A 1 100 ? 22.975 -1.842 -2.153 1.00 65.69 100 GLU A C 1
ATOM 820 O O . GLU A 1 100 ? 22.213 -0.947 -1.788 1.00 65.69 100 GLU A O 1
ATOM 825 N N . ARG A 1 101 ? 23.310 -2.843 -1.334 1.00 64.44 101 ARG A N 1
ATOM 826 C CA . ARG A 1 101 ? 22.854 -2.892 0.057 1.00 64.44 101 ARG A CA 1
ATOM 827 C C . ARG A 1 101 ? 23.625 -1.860 0.879 1.00 64.44 101 ARG A C 1
ATOM 829 O O . ARG A 1 101 ? 24.741 -2.129 1.310 1.00 64.44 101 ARG A O 1
ATOM 836 N N . GLY A 1 102 ? 23.013 -0.699 1.088 1.00 65.25 102 GLY A N 1
ATOM 837 C CA . GLY A 1 102 ? 23.515 0.341 1.984 1.00 65.25 102 GLY A CA 1
ATOM 838 C C . GLY A 1 102 ? 23.097 0.147 3.452 1.00 65.25 102 GLY A C 1
ATOM 839 O O . GLY A 1 102 ? 22.306 -0.745 3.772 1.00 65.25 102 GLY A O 1
ATOM 840 N N . PRO A 1 103 ? 23.597 1.004 4.359 1.00 65.62 103 PRO A N 1
ATOM 841 C CA . PRO A 1 103 ? 23.294 0.944 5.791 1.00 65.62 103 PRO A CA 1
ATOM 842 C C . PRO A 1 103 ? 21.850 1.351 6.136 1.00 65.62 103 PRO A C 1
ATOM 844 O O . PRO A 1 103 ? 21.368 1.015 7.218 1.00 65.62 103 PRO A O 1
ATOM 847 N N . ALA A 1 104 ? 21.151 2.057 5.240 1.00 72.00 104 ALA A N 1
ATOM 848 C CA . ALA A 1 104 ? 19.777 2.504 5.450 1.00 72.00 104 ALA A CA 1
ATOM 849 C C . ALA A 1 104 ? 18.777 1.704 4.604 1.00 72.00 104 ALA A C 1
ATOM 851 O O . ALA A 1 104 ? 18.961 1.504 3.402 1.00 72.00 104 ALA A O 1
ATOM 852 N N . VAL A 1 105 ? 17.667 1.298 5.223 1.00 77.69 105 VAL A N 1
ATOM 853 C CA . VAL A 1 105 ? 16.570 0.601 4.539 1.00 77.69 105 VAL A CA 1
ATOM 854 C C . VAL A 1 105 ? 15.650 1.633 3.887 1.00 77.69 105 VAL A C 1
ATOM 856 O O . VAL A 1 105 ? 14.681 2.092 4.487 1.00 77.69 105 VAL A O 1
ATOM 859 N N . ASN A 1 106 ? 15.973 2.013 2.655 1.00 79.75 106 ASN A N 1
ATOM 860 C CA . ASN A 1 106 ? 15.131 2.845 1.801 1.00 79.75 106 ASN A CA 1
ATOM 861 C C . ASN A 1 106 ? 15.328 2.398 0.355 1.00 79.75 106 ASN A C 1
ATOM 863 O O . ASN A 1 106 ? 16.335 2.728 -0.257 1.00 79.75 106 ASN A O 1
ATOM 867 N N . VAL A 1 107 ? 14.387 1.606 -0.155 1.00 80.44 107 VAL A N 1
ATOM 868 C CA . VAL A 1 107 ? 14.376 1.141 -1.544 1.00 80.44 107 VAL A CA 1
ATOM 869 C C . VAL A 1 107 ? 13.037 1.530 -2.143 1.00 80.44 107 VAL A C 1
ATOM 871 O O . VAL A 1 107 ? 11.984 1.206 -1.592 1.00 80.44 107 VAL A O 1
ATOM 874 N N . GLY A 1 108 ? 13.081 2.223 -3.273 1.00 81.56 108 GLY A N 1
ATOM 875 C CA . GLY A 1 108 ? 11.903 2.566 -4.057 1.00 81.56 108 GLY A CA 1
ATOM 876 C C . GLY A 1 108 ? 12.228 2.441 -5.532 1.00 81.56 108 GLY A C 1
ATOM 877 O O . GLY A 1 108 ? 13.233 2.986 -5.973 1.00 81.56 108 GLY A O 1
ATOM 878 N N . THR A 1 109 ? 11.390 1.734 -6.283 1.00 83.88 109 THR A N 1
ATOM 879 C CA . THR A 1 109 ? 11.530 1.605 -7.735 1.00 83.88 109 THR A CA 1
ATOM 880 C C . THR A 1 109 ? 10.210 1.946 -8.410 1.00 83.88 109 THR A C 1
ATOM 882 O O . THR A 1 109 ? 9.146 1.496 -7.982 1.00 83.88 109 THR A O 1
ATOM 885 N N . TRP A 1 110 ? 10.291 2.767 -9.450 1.00 84.94 110 TRP A N 1
ATOM 886 C CA . TRP A 1 110 ? 9.227 2.997 -10.415 1.00 84.94 110 TRP A CA 1
ATOM 887 C C . TRP A 1 110 ? 9.780 2.585 -11.770 1.00 84.94 110 TRP A C 1
ATOM 889 O O . TRP A 1 110 ? 10.756 3.171 -12.231 1.00 84.94 110 TRP A O 1
ATOM 899 N N . THR A 1 111 ? 9.182 1.562 -12.372 1.00 85.94 111 THR A N 1
ATOM 900 C CA . THR A 1 111 ? 9.627 1.005 -13.651 1.00 85.94 111 THR A CA 1
ATOM 901 C C . THR A 1 111 ? 8.431 0.543 -14.472 1.00 85.94 111 THR A C 1
ATOM 903 O O . THR A 1 111 ? 7.370 0.230 -13.922 1.00 85.94 111 THR A O 1
ATOM 906 N N . THR A 1 112 ? 8.599 0.509 -15.792 1.00 87.56 112 THR A N 1
ATOM 907 C CA . THR A 1 112 ? 7.626 -0.092 -16.710 1.00 87.56 112 THR A CA 1
ATOM 908 C C . THR A 1 112 ? 8.193 -1.393 -17.265 1.00 87.56 112 THR A C 1
ATOM 910 O O . THR A 1 112 ? 9.279 -1.416 -17.836 1.00 87.56 112 THR A O 1
ATOM 913 N N . LEU A 1 113 ? 7.437 -2.483 -17.119 1.00 87.94 113 LEU A N 1
ATOM 914 C CA . LEU A 1 113 ? 7.835 -3.817 -17.566 1.00 87.94 113 LEU A CA 1
ATOM 915 C C . LEU A 1 113 ? 6.880 -4.323 -18.649 1.00 87.94 113 LEU A C 1
ATOM 917 O O . LEU A 1 113 ? 5.665 -4.325 -18.460 1.00 87.94 113 LEU A O 1
ATOM 921 N N . ASN A 1 114 ? 7.434 -4.832 -19.749 1.00 88.94 114 ASN A N 1
ATOM 922 C CA . ASN A 1 114 ? 6.669 -5.531 -20.780 1.00 88.94 114 ASN A CA 1
ATOM 923 C C . ASN A 1 114 ? 6.592 -7.022 -20.426 1.00 88.94 114 ASN A C 1
ATOM 925 O O . ASN A 1 114 ? 7.500 -7.790 -20.738 1.00 88.94 114 ASN A O 1
ATOM 929 N N . LEU A 1 115 ? 5.527 -7.420 -19.726 1.00 92.00 115 LEU A N 1
ATOM 930 C CA . LEU A 1 115 ? 5.324 -8.791 -19.247 1.00 92.00 115 LEU A CA 1
ATOM 931 C C . LEU A 1 115 ? 4.289 -9.534 -20.098 1.00 92.00 115 LEU A C 1
ATOM 933 O O . LEU A 1 115 ? 3.293 -8.950 -20.525 1.00 92.00 115 LEU A O 1
ATOM 937 N N . SER A 1 116 ? 4.476 -10.845 -20.282 1.00 95.75 116 SER A N 1
ATOM 938 C CA . SER A 1 116 ? 3.387 -11.693 -20.777 1.00 95.75 116 SER A CA 1
ATOM 939 C C . SER A 1 116 ? 2.265 -11.777 -19.727 1.00 95.75 116 SER A C 1
ATOM 941 O O . SER A 1 116 ? 2.526 -11.612 -18.528 1.00 95.75 116 SER A O 1
ATOM 943 N N . PRO A 1 117 ? 1.018 -12.096 -20.122 1.00 95.81 117 PRO A N 1
ATOM 944 C CA . PRO A 1 117 ? -0.075 -12.282 -19.168 1.00 95.81 117 PRO A CA 1
ATOM 945 C C . PRO A 1 117 ? 0.203 -13.364 -18.115 1.00 95.81 117 PRO A C 1
ATOM 947 O O . PRO A 1 117 ? -0.295 -13.272 -16.993 1.00 95.81 117 PRO A O 1
ATOM 950 N N . GLU A 1 118 ? 0.971 -14.401 -18.461 1.00 97.81 118 GLU A N 1
ATOM 951 C CA . GLU A 1 118 ? 1.385 -15.443 -17.514 1.00 97.81 118 GLU A CA 1
ATOM 952 C C . GLU A 1 118 ? 2.374 -14.897 -16.488 1.00 97.81 118 GLU A C 1
ATOM 954 O O . GLU A 1 118 ? 2.147 -15.046 -15.288 1.00 97.81 118 GLU A O 1
ATOM 959 N N . THR A 1 119 ? 3.419 -14.201 -16.944 1.00 97.75 119 THR A N 1
ATOM 960 C CA . THR A 1 119 ? 4.429 -13.611 -16.059 1.00 97.75 119 THR A CA 1
ATOM 961 C C . THR A 1 119 ? 3.833 -12.524 -15.163 1.00 97.75 119 THR A C 1
ATOM 963 O O . THR A 1 119 ? 4.177 -12.448 -13.987 1.00 97.75 119 THR A O 1
ATOM 966 N N . ALA A 1 120 ? 2.895 -11.714 -15.666 1.00 96.50 120 ALA A N 1
ATOM 967 C CA . ALA A 1 120 ? 2.197 -10.710 -14.862 1.00 96.50 120 ALA A CA 1
ATOM 968 C C . ALA A 1 120 ? 1.374 -11.348 -13.725 1.00 96.50 120 ALA A C 1
ATOM 970 O O . ALA A 1 120 ? 1.427 -10.886 -12.583 1.00 96.50 120 ALA A O 1
ATOM 971 N N . ARG A 1 121 ? 0.662 -12.449 -14.011 1.00 96.94 121 ARG A N 1
ATOM 972 C CA . ARG A 1 121 ? -0.075 -13.225 -12.997 1.00 96.94 121 ARG A CA 1
ATOM 973 C C . ARG A 1 121 ? 0.857 -13.875 -11.978 1.00 96.94 121 ARG A C 1
ATOM 975 O O . ARG A 1 121 ? 0.556 -13.870 -10.786 1.00 96.94 121 ARG A O 1
ATOM 982 N N . GLU A 1 122 ? 1.990 -14.408 -12.426 1.00 98.19 122 GLU A N 1
ATOM 983 C CA . GLU A 1 122 ? 3.001 -14.967 -11.528 1.00 98.19 122 GLU A CA 1
ATOM 984 C C . GLU A 1 122 ? 3.576 -13.893 -10.591 1.00 98.19 122 GLU A C 1
ATOM 986 O O . GLU A 1 122 ? 3.637 -14.098 -9.377 1.00 98.19 122 GLU A O 1
ATOM 991 N N . LEU A 1 123 ? 3.941 -12.725 -11.130 1.00 96.50 123 LEU A N 1
ATOM 992 C CA . LEU A 1 123 ? 4.434 -11.594 -10.346 1.00 96.50 123 LEU A CA 1
ATOM 993 C C . LEU A 1 123 ? 3.401 -11.140 -9.309 1.00 96.50 123 LEU A C 1
ATOM 995 O O . LEU A 1 123 ? 3.751 -10.953 -8.143 1.00 96.50 123 LEU A O 1
ATOM 999 N N . GLN A 1 124 ? 2.128 -11.032 -9.700 1.00 96.19 124 GLN A N 1
ATOM 1000 C CA . GLN A 1 124 ? 1.039 -10.729 -8.773 1.00 96.19 124 GLN A CA 1
ATOM 1001 C C . GLN A 1 124 ? 0.988 -11.738 -7.615 1.00 96.19 124 GLN A C 1
ATOM 1003 O O . GLN A 1 124 ? 0.882 -11.331 -6.458 1.00 96.19 124 GLN A O 1
ATOM 1008 N N . GLY A 1 125 ? 1.101 -13.039 -7.906 1.00 97.56 125 GLY A N 1
ATOM 1009 C CA . GLY A 1 125 ? 1.163 -14.091 -6.887 1.00 97.56 125 GLY A CA 1
ATOM 1010 C C . GLY A 1 125 ? 2.324 -13.884 -5.912 1.00 97.56 125 GLY A C 1
ATOM 1011 O O . GLY A 1 125 ? 2.111 -13.806 -4.704 1.00 97.56 125 GLY A O 1
ATOM 1012 N N . ARG A 1 126 ? 3.537 -13.666 -6.435 1.00 97.81 126 ARG A N 1
ATOM 1013 C CA . ARG A 1 126 ? 4.738 -13.414 -5.620 1.00 97.81 126 ARG A CA 1
ATOM 1014 C C . ARG A 1 126 ? 4.604 -12.169 -4.734 1.00 97.81 126 ARG A C 1
ATOM 1016 O O . ARG A 1 126 ? 5.047 -12.179 -3.587 1.00 97.81 126 ARG A O 1
ATOM 1023 N N . MET A 1 127 ? 3.981 -11.101 -5.235 1.00 95.81 127 MET A N 1
ATOM 1024 C CA . MET A 1 127 ? 3.717 -9.889 -4.448 1.00 95.81 127 MET A CA 1
ATOM 1025 C C . MET A 1 127 ? 2.748 -10.162 -3.292 1.00 95.81 127 MET A C 1
ATOM 1027 O O . MET A 1 127 ? 2.965 -9.683 -2.179 1.00 95.81 127 MET A O 1
ATOM 1031 N N . LEU A 1 128 ? 1.696 -10.951 -3.527 1.00 94.75 128 LEU A N 1
ATOM 1032 C CA . LEU A 1 128 ? 0.755 -11.348 -2.476 1.00 94.75 128 LEU A CA 1
ATOM 1033 C C . LEU A 1 128 ? 1.422 -12.244 -1.427 1.00 94.75 128 LEU A C 1
ATOM 1035 O O . LEU A 1 128 ? 1.206 -12.043 -0.229 1.00 94.75 128 LEU A O 1
ATOM 1039 N N . ASP A 1 129 ? 2.272 -13.174 -1.857 1.00 97.06 129 ASP A N 1
ATOM 1040 C CA . ASP A 1 129 ? 3.043 -14.035 -0.960 1.00 97.06 129 ASP A CA 1
ATOM 1041 C C . ASP A 1 129 ? 4.009 -13.228 -0.087 1.00 97.06 129 ASP A C 1
ATOM 1043 O O . ASP A 1 129 ? 4.121 -13.493 1.114 1.00 97.06 129 ASP A O 1
ATOM 1047 N N . LEU A 1 130 ? 4.647 -12.195 -0.651 1.00 95.62 130 LEU A N 1
ATOM 1048 C CA . LEU A 1 130 ? 5.496 -11.264 0.092 1.00 95.62 130 LEU A CA 1
ATOM 1049 C C . LEU A 1 130 ? 4.706 -10.533 1.188 1.00 95.62 130 LEU A C 1
ATOM 1051 O O . LEU A 1 130 ? 5.141 -10.497 2.339 1.00 95.62 130 LEU A O 1
ATOM 1055 N N . VAL A 1 131 ? 3.519 -10.003 0.869 1.00 92.62 131 VAL A N 1
ATOM 1056 C CA . VAL A 1 131 ? 2.640 -9.354 1.862 1.00 92.62 131 VAL A CA 1
ATOM 1057 C C . VAL A 1 131 ? 2.209 -10.344 2.944 1.00 92.62 131 VAL A C 1
ATOM 1059 O O . VAL A 1 131 ? 2.217 -10.015 4.1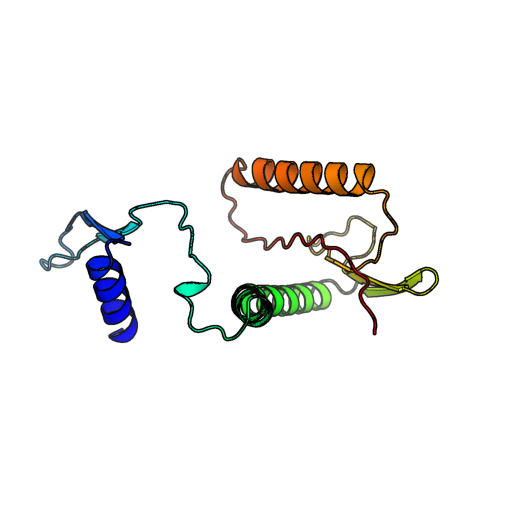32 1.00 92.62 131 VAL A O 1
ATOM 1062 N N . ALA A 1 132 ? 1.856 -11.571 2.558 1.00 93.44 132 ALA A N 1
ATOM 1063 C CA . ALA A 1 132 ? 1.471 -12.610 3.504 1.00 93.44 132 ALA A CA 1
ATOM 1064 C C . ALA A 1 132 ? 2.634 -13.000 4.429 1.00 93.44 132 ALA A C 1
ATOM 1066 O O . ALA A 1 132 ? 2.415 -13.227 5.619 1.00 93.44 132 ALA A O 1
ATOM 1067 N N . TRP A 1 133 ? 3.861 -13.071 3.906 1.00 96.31 133 TRP A N 1
ATOM 1068 C CA . TRP A 1 133 ? 5.068 -13.316 4.692 1.00 96.31 133 TRP A CA 1
ATOM 1069 C C . TRP A 1 133 ? 5.353 -12.176 5.675 1.00 96.31 133 TRP A C 1
ATOM 1071 O O . TRP A 1 133 ? 5.601 -12.458 6.849 1.00 96.31 133 TRP A O 1
ATOM 1081 N N . LEU A 1 134 ? 5.236 -10.916 5.243 1.00 92.44 134 LEU A N 1
ATOM 1082 C CA . LEU A 1 134 ? 5.395 -9.743 6.111 1.00 92.44 134 LEU A CA 1
ATOM 1083 C C . LEU A 1 134 ? 4.383 -9.739 7.261 1.00 92.44 134 LEU A C 1
ATOM 1085 O O . LEU A 1 134 ? 4.749 -9.493 8.405 1.00 92.44 134 LEU A O 1
ATOM 1089 N N . GLY A 1 135 ? 3.126 -10.096 6.986 1.00 88.19 135 GLY A N 1
ATOM 1090 C CA . GLY A 1 135 ? 2.075 -10.180 8.005 1.00 88.19 135 GLY A CA 1
ATOM 1091 C C . GLY A 1 135 ? 2.282 -11.273 9.063 1.00 88.19 135 GLY A C 1
ATOM 1092 O O . GLY A 1 135 ? 1.558 -11.289 10.056 1.00 88.19 135 GLY A O 1
ATOM 1093 N N . ARG A 1 136 ? 3.241 -12.189 8.862 1.00 93.06 136 ARG A N 1
ATOM 1094 C CA . ARG A 1 136 ? 3.625 -13.228 9.833 1.00 93.06 136 ARG A CA 1
ATOM 1095 C C . ARG A 1 136 ? 4.863 -12.866 10.654 1.00 93.06 136 ARG A C 1
ATOM 1097 O O . ARG A 1 136 ? 5.206 -13.623 11.559 1.00 93.06 136 ARG A O 1
ATOM 1104 N N . GLN A 1 137 ? 5.545 -11.767 10.337 1.00 93.31 137 GLN A N 1
ATOM 1105 C CA . GLN A 1 137 ? 6.731 -11.363 11.086 1.00 93.31 137 GLN A CA 1
ATOM 1106 C C . GLN A 1 137 ? 6.339 -10.843 12.476 1.00 93.31 137 GLN A C 1
ATOM 1108 O O . GLN A 1 137 ? 5.271 -10.239 12.625 1.00 93.31 137 GLN A O 1
ATOM 1113 N N . PRO A 1 138 ? 7.172 -11.073 13.507 1.00 90.62 138 PRO A N 1
ATOM 1114 C CA . PRO A 1 138 ? 6.954 -10.460 14.808 1.00 90.62 138 PRO A CA 1
ATOM 1115 C C . PRO A 1 138 ? 7.019 -8.929 14.686 1.00 90.62 138 PRO A C 1
ATOM 1117 O O . PRO A 1 138 ? 7.743 -8.410 13.830 1.00 90.62 138 PRO A O 1
ATOM 1120 N N . PRO A 1 139 ? 6.278 -8.189 15.526 1.00 89.06 139 PRO A N 1
ATOM 1121 C CA . PRO A 1 139 ? 6.377 -6.737 15.544 1.00 89.06 139 PRO A CA 1
ATOM 1122 C C . PRO A 1 139 ? 7.804 -6.314 15.915 1.00 89.06 139 PRO A C 1
ATOM 1124 O O . PRO A 1 139 ? 8.399 -6.872 16.836 1.00 89.06 139 PRO A O 1
ATOM 1127 N N . GLY A 1 140 ? 8.334 -5.330 15.190 1.00 89.94 140 GLY A N 1
ATOM 1128 C CA . GLY A 1 140 ? 9.586 -4.651 15.522 1.00 89.94 140 GLY A CA 1
ATOM 1129 C C . GLY A 1 140 ? 9.340 -3.263 16.115 1.00 89.94 140 GLY A C 1
ATOM 1130 O O . GLY A 1 140 ? 8.216 -2.763 16.102 1.00 89.94 140 GLY A O 1
ATOM 1131 N N . ASP A 1 141 ? 10.409 -2.624 16.589 1.00 89.75 141 ASP A N 1
ATOM 1132 C CA . ASP A 1 141 ? 10.340 -1.302 17.234 1.00 89.75 141 ASP A CA 1
ATOM 1133 C C . ASP A 1 141 ? 10.257 -0.139 16.235 1.00 89.75 141 ASP A C 1
ATOM 1135 O O . ASP A 1 141 ? 9.809 0.957 16.568 1.00 89.75 141 ASP A O 1
ATOM 1139 N N . THR A 1 142 ? 10.696 -0.370 14.995 1.00 86.38 142 THR A N 1
ATOM 1140 C CA . THR A 1 142 ? 10.734 0.651 13.942 1.00 86.38 142 THR A CA 1
ATOM 1141 C C . THR A 1 142 ? 9.620 0.405 12.925 1.00 86.38 142 THR A C 1
ATOM 1143 O O . THR A 1 142 ? 9.544 -0.694 12.367 1.00 86.38 142 THR A O 1
ATOM 1146 N N . PRO A 1 143 ? 8.754 1.396 12.645 1.00 85.38 143 PRO A N 1
ATOM 1147 C CA . PRO A 1 143 ? 7.757 1.263 11.596 1.00 85.38 143 PRO A CA 1
ATOM 1148 C C . PRO A 1 143 ? 8.411 1.363 10.212 1.00 85.38 143 PRO A C 1
ATOM 1150 O O . PRO A 1 143 ? 9.144 2.308 9.928 1.00 85.38 143 PRO A O 1
ATOM 1153 N N . TYR A 1 144 ? 8.081 0.419 9.332 1.00 86.06 144 TYR A N 1
ATOM 1154 C CA . TYR A 1 144 ? 8.439 0.458 7.914 1.00 86.06 144 TYR A CA 1
ATOM 1155 C C . TYR A 1 144 ? 7.171 0.532 7.066 1.00 86.06 144 TYR A C 1
ATOM 1157 O O . TYR A 1 144 ? 6.190 -0.162 7.339 1.00 86.06 144 TYR A O 1
ATOM 1165 N N . THR A 1 145 ? 7.204 1.351 6.016 1.00 84.94 145 THR A N 1
ATOM 1166 C CA . THR A 1 145 ? 6.114 1.453 5.039 1.00 84.94 145 THR A CA 1
ATOM 1167 C C . THR A 1 145 ? 6.537 0.761 3.753 1.00 84.94 145 THR A C 1
ATOM 1169 O O . THR A 1 145 ? 7.555 1.120 3.167 1.00 84.94 145 THR A O 1
ATOM 1172 N N . LEU A 1 146 ? 5.733 -0.200 3.299 1.00 86.06 146 LEU A N 1
ATOM 1173 C CA . LEU A 1 146 ? 5.881 -0.850 2.001 1.00 86.06 146 LEU A CA 1
ATOM 1174 C C . LEU A 1 146 ? 4.634 -0.577 1.158 1.00 86.06 146 LEU A C 1
ATOM 1176 O O . LEU A 1 146 ? 3.517 -0.866 1.588 1.00 86.06 146 LEU A O 1
ATOM 1180 N N . ALA A 1 147 ? 4.837 -0.072 -0.055 1.00 85.62 147 ALA A N 1
ATOM 1181 C CA . ALA A 1 147 ? 3.813 0.001 -1.086 1.00 85.62 147 ALA A CA 1
ATOM 1182 C C . ALA A 1 147 ? 4.191 -0.951 -2.227 1.00 85.62 147 ALA A C 1
ATOM 1184 O O . ALA A 1 147 ? 5.314 -0.919 -2.721 1.00 85.62 147 ALA A O 1
ATOM 1185 N N . LEU A 1 148 ? 3.250 -1.801 -2.634 1.00 89.19 148 LEU A N 1
ATOM 1186 C CA . LEU A 1 148 ? 3.394 -2.710 -3.767 1.00 89.19 148 LEU A CA 1
ATOM 1187 C C . LEU A 1 148 ? 2.282 -2.394 -4.761 1.00 89.19 148 LEU A C 1
ATOM 1189 O O . LEU A 1 148 ? 1.102 -2.505 -4.426 1.00 89.19 148 LEU A O 1
ATOM 1193 N N . LEU A 1 149 ? 2.660 -1.978 -5.966 1.00 88.94 149 LEU A N 1
ATOM 1194 C CA . LEU A 1 149 ? 1.738 -1.561 -7.016 1.00 88.94 149 LEU A CA 1
ATOM 1195 C C . LEU A 1 149 ? 2.079 -2.333 -8.291 1.00 88.94 149 LEU A C 1
ATOM 1197 O O . LEU A 1 149 ? 3.222 -2.328 -8.734 1.00 88.94 149 LEU A O 1
ATOM 1201 N N . LEU A 1 150 ? 1.083 -3.006 -8.859 1.00 91.56 150 LEU A N 1
ATOM 1202 C CA . LEU A 1 150 ? 1.154 -3.657 -10.163 1.00 91.56 150 LEU A CA 1
ATOM 1203 C C . LEU A 1 150 ? -0.169 -3.380 -10.869 1.00 91.56 150 LEU A C 1
ATOM 1205 O O . LEU A 1 150 ? -1.238 -3.596 -10.295 1.00 91.56 150 LEU A O 1
ATOM 1209 N N . GLY A 1 151 ? -0.097 -2.886 -12.096 1.00 90.44 151 GLY A N 1
ATOM 1210 C CA . GLY A 1 151 ? -1.259 -2.578 -12.913 1.00 90.44 151 GLY A CA 1
ATOM 1211 C C . GLY A 1 151 ? -0.880 -2.553 -14.383 1.00 90.44 151 GLY A C 1
ATOM 1212 O O . GLY A 1 151 ? 0.291 -2.407 -14.726 1.00 90.44 151 GLY A O 1
ATOM 1213 N N . GLU A 1 152 ? -1.876 -2.719 -15.243 1.00 89.44 152 GLU A N 1
ATOM 1214 C CA . GLU A 1 152 ? -1.692 -2.563 -16.682 1.00 89.44 152 GLU A CA 1
ATOM 1215 C C . GLU A 1 152 ? -1.487 -1.086 -17.039 1.00 89.44 152 GLU A C 1
ATOM 1217 O O . GLU A 1 152 ? -2.142 -0.200 -16.484 1.00 89.44 152 GLU A O 1
ATOM 1222 N N . GLY A 1 153 ? -0.597 -0.835 -17.997 1.00 82.75 153 GLY A N 1
ATOM 1223 C CA . GLY A 1 153 ? -0.256 0.502 -18.473 1.00 82.75 153 GLY A CA 1
ATOM 1224 C C . GLY A 1 153 ? 1.193 0.887 -18.188 1.00 82.75 153 GLY A C 1
ATOM 1225 O O . GLY A 1 153 ? 1.937 0.176 -17.520 1.00 82.75 153 GLY A O 1
ATOM 1226 N N . SER A 1 154 ? 1.596 2.029 -18.734 1.00 73.81 154 SER A N 1
ATOM 1227 C CA . SER A 1 154 ? 2.936 2.595 -18.577 1.00 73.81 154 SER A CA 1
ATOM 1228 C C . SER A 1 154 ? 2.848 3.913 -17.823 1.00 73.81 154 SER A C 1
ATOM 1230 O O . SER A 1 154 ? 1.964 4.723 -18.125 1.00 73.81 154 SER A O 1
ATOM 1232 N N . ALA A 1 155 ? 3.803 4.185 -16.935 1.00 67.38 155 ALA A N 1
ATOM 1233 C CA . ALA A 1 155 ? 4.025 5.553 -16.489 1.00 67.38 155 ALA A CA 1
ATOM 1234 C C . ALA A 1 155 ? 4.500 6.366 -17.704 1.00 67.38 155 ALA A C 1
ATOM 1236 O O . ALA A 1 155 ? 5.559 6.091 -18.266 1.00 67.38 155 ALA A O 1
ATOM 1237 N N . ARG A 1 156 ? 3.673 7.309 -18.163 1.00 61.31 156 ARG A N 1
ATOM 1238 C CA . ARG A 1 156 ? 4.069 8.290 -19.179 1.00 61.31 156 ARG A CA 1
ATOM 1239 C C . ARG A 1 156 ? 4.445 9.582 -18.448 1.00 61.31 156 ARG A C 1
ATOM 1241 O O . ARG A 1 156 ? 3.686 9.954 -17.548 1.00 61.31 156 ARG A O 1
ATOM 1248 N N . PRO A 1 157 ? 5.597 10.196 -18.764 1.00 53.97 157 PRO A N 1
ATOM 1249 C CA . PRO A 1 157 ? 5.968 11.494 -18.209 1.00 53.97 157 PRO A CA 1
ATOM 1250 C C . PRO A 1 157 ? 4.971 12.591 -18.605 1.00 53.97 157 PRO A C 1
ATOM 1252 O O . PRO A 1 157 ? 4.299 12.442 -19.654 1.00 53.97 157 PRO A O 1
#

Foldseek 3Di:
DVVVVVVVVVCVVVVQKDFPDFDDDPNDTDTDIDGPDPDDDDPPVNDPAPDPVSVVCVVCVVLVVVLVVVLVVQCVVPVVWDWDWDDDDPAIKIWTRDPDDDPDPRTDIDTDDDDDPVVLVVVVVVVVVVVVVVVPDDDDPDDDDDDDDDDDDGPDD

Radius of gyration: 21.21 Å; chains: 1; bounding box: 50×32×64 Å

Sequence (157 aa):
MEQAYYRLNRLRELGLVTVREEPRRGGRPIKQYRAVSQRFKIPFALTTAETRAALIRQMFTPYLEEWLRSSGRTLSAHPDQTITVYLAGEHLDINQGGWERGPAVNVGTWTTLNLSPETARELQGRMLDLVAWLGRQPPGDTPYTLALLLGEGSARP

InterPro domains:
  IPR036390 Winged helix DNA-binding domain superfamily [SSF46785] (4-64)

Organism: NCBI:txid32062

pLDDT: mean 86.66, std 8.07, range [53.97, 98.19]

Secondary structure (DSSP, 8-state):
-HHHHHHHHHHHHTTSEEEEE--EETTEE--EEEES-S-----GGGS--SSHHHHHHHHHHHHHHHHHHHHHHHHHH-TT--EEEEEETTEEEEEES-SS--SS---EEE------HHHHHHHHHHHHHHHHHHTTSPP-SS---------SS----